Protein AF-A0A953EAI5-F1 (afdb_monomer)

Structure (mmCIF, N/CA/C/O backbone):
data_AF-A0A953EAI5-F1
#
_entry.id   AF-A0A953EAI5-F1
#
loop_
_atom_site.group_PDB
_atom_site.id
_atom_site.type_symbol
_atom_site.label_atom_id
_atom_site.label_alt_id
_atom_site.label_comp_id
_atom_site.label_asym_id
_atom_site.label_entity_id
_atom_site.label_seq_id
_atom_site.pdbx_PDB_ins_code
_atom_site.Cartn_x
_atom_site.Cartn_y
_atom_site.Cartn_z
_atom_site.occupancy
_atom_site.B_iso_or_equiv
_atom_site.auth_seq_id
_atom_site.auth_comp_id
_atom_site.auth_asym_id
_atom_site.auth_atom_id
_atom_site.pdbx_PDB_model_num
ATOM 1 N N . MET A 1 1 ? 7.900 -17.000 -20.724 1.00 42.09 1 MET A N 1
ATOM 2 C CA . MET A 1 1 ? 7.544 -16.238 -19.509 1.00 42.09 1 MET A CA 1
ATOM 3 C C . MET A 1 1 ? 8.822 -15.636 -18.956 1.00 42.09 1 MET A C 1
ATOM 5 O O . MET A 1 1 ? 9.772 -16.398 -18.802 1.00 42.09 1 MET A O 1
ATOM 9 N N . PRO A 1 2 ? 8.898 -14.314 -18.740 1.00 43.69 2 PRO A N 1
ATOM 10 C CA . PRO A 1 2 ? 10.019 -13.737 -18.009 1.00 43.69 2 PRO A CA 1
ATOM 11 C C . PRO A 1 2 ? 10.023 -14.267 -16.561 1.00 43.69 2 PRO A C 1
ATOM 13 O O . PRO A 1 2 ? 8.955 -14.599 -16.038 1.00 43.69 2 PRO A O 1
ATOM 16 N N . PRO A 1 3 ? 11.201 -14.403 -15.930 1.00 49.94 3 PRO A N 1
ATOM 17 C CA . PRO A 1 3 ? 11.302 -14.825 -14.537 1.00 49.94 3 PRO A CA 1
ATOM 18 C C . PRO A 1 3 ? 10.599 -13.819 -13.607 1.00 49.94 3 PRO A C 1
ATOM 20 O O . PRO A 1 3 ? 10.488 -12.642 -13.965 1.00 49.94 3 PRO A O 1
ATOM 23 N N . PRO A 1 4 ? 10.124 -14.252 -12.422 1.00 54.66 4 PRO A N 1
ATOM 24 C CA . PRO A 1 4 ? 9.572 -13.332 -11.435 1.00 54.66 4 PRO A CA 1
ATOM 25 C C . PRO A 1 4 ? 10.634 -12.277 -11.089 1.00 54.66 4 PRO A C 1
ATOM 27 O O . PRO A 1 4 ? 11.810 -12.633 -10.958 1.00 54.66 4 PRO A O 1
ATOM 30 N N . PRO A 1 5 ? 10.265 -10.990 -10.978 1.00 57.28 5 PRO A N 1
ATOM 31 C CA . PRO A 1 5 ? 11.236 -9.942 -10.714 1.00 57.28 5 PRO A CA 1
ATOM 32 C C . PRO A 1 5 ? 11.940 -10.225 -9.382 1.00 57.28 5 PRO A C 1
ATOM 34 O O . PRO A 1 5 ? 11.292 -10.398 -8.348 1.00 57.28 5 PRO A O 1
ATOM 37 N N . LEU A 1 6 ? 13.278 -10.282 -9.418 1.00 61.88 6 LEU A N 1
ATOM 38 C CA . LEU A 1 6 ? 14.115 -10.115 -8.229 1.00 61.88 6 LEU A CA 1
ATOM 39 C C . LEU A 1 6 ? 13.603 -8.870 -7.503 1.00 61.88 6 LEU A C 1
ATOM 41 O O . LEU A 1 6 ? 13.325 -7.878 -8.172 1.00 61.88 6 LEU A O 1
ATOM 45 N N . ALA A 1 7 ? 13.412 -8.954 -6.183 1.00 62.84 7 ALA A N 1
ATOM 46 C CA . ALA A 1 7 ? 12.771 -7.909 -5.388 1.00 62.84 7 ALA A CA 1
ATOM 47 C C . ALA A 1 7 ? 13.185 -6.507 -5.870 1.00 62.84 7 ALA A C 1
ATOM 49 O O . ALA A 1 7 ? 14.359 -6.135 -5.795 1.00 62.84 7 ALA A O 1
ATOM 50 N N . LEU A 1 8 ? 12.211 -5.773 -6.413 1.00 66.44 8 LEU A N 1
ATOM 51 C CA . LEU A 1 8 ? 12.375 -4.415 -6.919 1.00 66.44 8 LEU A CA 1
ATOM 52 C C . LEU A 1 8 ? 12.670 -3.511 -5.718 1.00 66.44 8 LEU A C 1
ATOM 54 O O . LEU A 1 8 ? 11.757 -3.059 -5.034 1.00 66.44 8 LEU A O 1
ATOM 58 N N . THR A 1 9 ? 13.949 -3.346 -5.387 1.00 74.88 9 THR A N 1
ATOM 59 C CA . THR A 1 9 ? 14.384 -2.621 -4.180 1.00 74.88 9 THR A CA 1
ATOM 60 C C . THR A 1 9 ? 14.898 -1.221 -4.487 1.00 74.88 9 THR A C 1
ATOM 62 O O . THR A 1 9 ? 15.040 -0.418 -3.567 1.00 74.88 9 THR A O 1
ATOM 65 N N . THR A 1 10 ? 15.167 -0.895 -5.755 1.00 86.62 10 THR A N 1
ATOM 66 C CA . THR A 1 10 ? 15.615 0.450 -6.127 1.00 86.62 10 THR A CA 1
ATOM 67 C C . THR A 1 10 ? 14.430 1.394 -6.323 1.00 86.62 10 THR A C 1
ATOM 69 O O . THR A 1 10 ? 13.335 0.986 -6.711 1.00 86.62 10 THR A O 1
ATOM 72 N N . THR A 1 11 ? 14.656 2.692 -6.107 1.00 85.25 11 THR A N 1
ATOM 73 C CA . THR A 1 11 ? 13.652 3.733 -6.378 1.00 85.25 11 THR A CA 1
ATOM 74 C C . THR A 1 11 ? 13.152 3.681 -7.820 1.00 85.25 11 THR A C 1
AT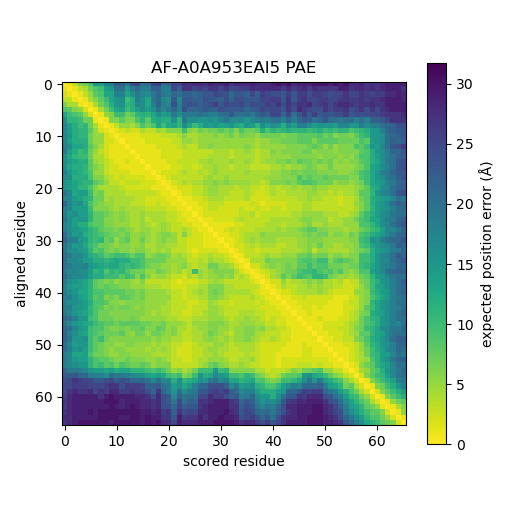OM 76 O O . THR A 1 11 ? 11.959 3.841 -8.059 1.00 85.25 11 THR A O 1
ATOM 79 N N . GLN A 1 12 ? 14.049 3.425 -8.775 1.00 87.62 12 GLN A N 1
ATOM 80 C CA . GLN A 1 12 ? 13.706 3.341 -10.193 1.00 87.62 12 GLN A CA 1
ATOM 81 C C . GLN A 1 12 ? 12.769 2.162 -10.477 1.00 87.62 12 GLN A C 1
ATOM 83 O O . GLN A 1 12 ? 11.784 2.315 -11.199 1.00 87.62 12 GLN A O 1
ATOM 88 N N . ASP A 1 13 ? 13.036 1.006 -9.871 1.00 85.12 13 ASP A N 1
ATOM 89 C CA . ASP A 1 13 ? 12.199 -0.179 -10.039 1.00 85.12 13 ASP A CA 1
ATOM 90 C C . ASP A 1 13 ? 10.798 0.018 -9.446 1.00 85.12 13 ASP A C 1
ATOM 92 O O . ASP A 1 13 ? 9.799 -0.368 -10.054 1.00 85.12 13 ASP A O 1
ATOM 96 N N . LEU A 1 14 ? 10.708 0.655 -8.275 1.00 84.88 14 LEU A N 1
ATOM 97 C CA . LEU A 1 14 ? 9.434 0.959 -7.619 1.00 84.88 14 LEU A CA 1
ATOM 98 C C . LEU A 1 14 ? 8.622 2.001 -8.396 1.00 84.88 14 LEU A C 1
ATOM 100 O O . LEU A 1 14 ? 7.403 1.872 -8.502 1.00 84.88 14 LEU A O 1
ATOM 104 N N . GLN A 1 15 ? 9.287 3.000 -8.982 1.00 85.94 15 GLN A N 1
ATOM 105 C CA . GLN A 1 15 ? 8.645 3.964 -9.878 1.00 85.94 15 GLN A CA 1
ATOM 106 C C . GLN A 1 15 ? 8.091 3.269 -11.122 1.00 85.94 15 GLN A C 1
ATOM 108 O O . GLN A 1 15 ? 6.926 3.464 -11.463 1.00 85.94 15 GLN A O 1
ATOM 113 N N . TYR A 1 16 ? 8.884 2.406 -11.761 1.00 86.19 16 TYR A N 1
ATOM 114 C CA . TYR A 1 16 ? 8.423 1.613 -12.898 1.00 86.19 16 TYR A CA 1
ATOM 115 C C . TYR A 1 16 ? 7.225 0.729 -12.522 1.00 86.19 16 TYR A C 1
ATOM 117 O O . TYR A 1 16 ? 6.210 0.739 -13.217 1.00 86.19 16 TYR A O 1
ATOM 125 N N . ALA A 1 17 ? 7.289 0.028 -11.388 1.00 84.19 17 ALA A N 1
ATOM 126 C CA . ALA A 1 17 ? 6.183 -0.791 -10.902 1.00 84.19 17 ALA A CA 1
ATOM 127 C C . ALA A 1 17 ? 4.908 0.033 -10.655 1.00 84.19 17 ALA A C 1
ATOM 129 O O . ALA A 1 17 ? 3.831 -0.392 -11.062 1.00 84.19 17 ALA A O 1
ATOM 130 N N . GLY A 1 18 ? 5.022 1.229 -10.070 1.00 82.69 18 GLY A N 1
ATOM 131 C CA . GLY A 1 18 ? 3.888 2.137 -9.856 1.00 82.69 18 GLY A CA 1
ATOM 132 C C . GLY A 1 18 ? 3.263 2.696 -11.144 1.00 82.69 18 GLY A C 1
ATOM 133 O O . GLY A 1 18 ? 2.115 3.156 -11.119 1.00 82.69 18 GLY A O 1
ATOM 134 N N . HIS A 1 19 ? 3.988 2.652 -12.266 1.00 84.12 19 HIS A N 1
ATOM 135 C CA . HIS A 1 19 ? 3.472 3.000 -13.593 1.00 84.12 19 HIS A CA 1
ATOM 136 C C . HIS A 1 19 ? 2.827 1.819 -14.324 1.00 84.12 19 HIS A C 1
ATOM 138 O O . HIS A 1 19 ? 1.907 2.035 -15.106 1.00 84.12 19 HIS A O 1
ATOM 144 N N . VAL A 1 20 ? 3.315 0.596 -14.105 1.00 85.25 20 VAL A N 1
ATOM 145 C CA . VAL A 1 20 ? 2.886 -0.596 -14.859 1.00 85.25 20 VAL A CA 1
ATOM 146 C C . VAL A 1 20 ? 1.769 -1.370 -14.163 1.00 85.25 20 VAL A C 1
ATOM 148 O O . VAL A 1 20 ? 0.954 -1.994 -14.838 1.00 85.25 20 VAL A O 1
ATOM 151 N N . TYR A 1 21 ? 1.720 -1.342 -12.833 1.00 84.75 21 TYR A N 1
ATOM 152 C CA . TYR A 1 21 ? 0.758 -2.107 -12.047 1.00 84.75 21 TYR A CA 1
ATOM 153 C C . TYR A 1 21 ? -0.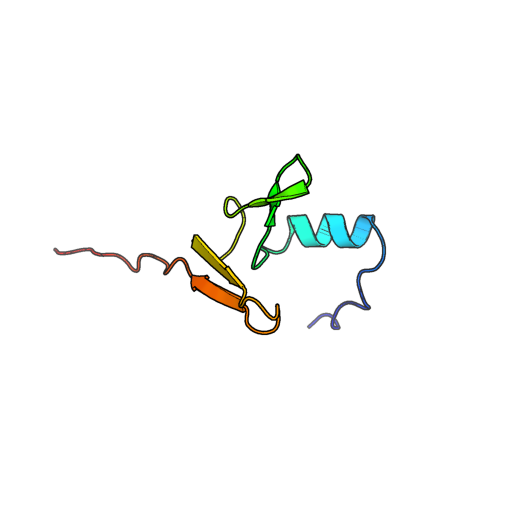186 -1.188 -11.276 1.00 84.75 21 TYR A C 1
ATOM 155 O O . TYR A 1 21 ? 0.233 -0.171 -10.717 1.00 84.75 21 T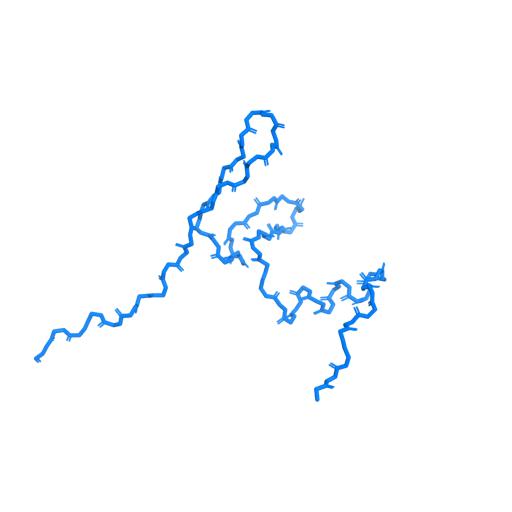YR A O 1
ATOM 163 N N . ASP A 1 22 ? -1.452 -1.595 -11.191 1.00 83.81 22 ASP A N 1
ATOM 164 C CA . ASP A 1 22 ? -2.425 -0.948 -10.320 1.00 83.81 22 ASP A CA 1
ATOM 165 C C . ASP A 1 22 ? -2.381 -1.569 -8.916 1.00 83.81 22 ASP A C 1
ATOM 167 O O . ASP A 1 22 ? -2.513 -2.790 -8.765 1.00 83.81 22 ASP A O 1
ATOM 171 N N . PRO A 1 23 ? -2.155 -0.761 -7.867 1.00 85.44 23 PRO A N 1
ATOM 172 C CA . PRO A 1 23 ? -2.033 -1.266 -6.511 1.00 85.44 23 PRO A CA 1
ATOM 173 C C . PRO A 1 23 ? -3.399 -1.549 -5.875 1.00 85.44 23 PRO A C 1
ATOM 175 O O . PRO A 1 23 ? -4.427 -0.968 -6.226 1.00 85.44 23 PRO A O 1
ATOM 178 N N . LEU A 1 24 ? -3.398 -2.400 -4.843 1.00 87.44 24 LEU A N 1
ATOM 179 C CA . LEU A 1 24 ? -4.584 -2.600 -4.006 1.00 87.44 24 LEU A CA 1
ATOM 180 C C . LEU A 1 24 ? -4.981 -1.301 -3.290 1.00 87.44 24 LEU A C 1
ATOM 182 O O . LEU A 1 24 ? -6.161 -0.983 -3.238 1.00 87.44 24 LEU A O 1
ATOM 186 N N . ILE A 1 25 ? -3.994 -0.572 -2.759 1.00 88.12 25 ILE A N 1
ATOM 187 C CA . ILE A 1 25 ? -4.144 0.748 -2.136 1.00 88.12 25 ILE A CA 1
ATOM 188 C C . ILE A 1 25 ? -3.003 1.636 -2.651 1.00 88.12 25 ILE A C 1
ATOM 190 O O . ILE A 1 25 ? -1.841 1.233 -2.601 1.00 88.12 25 ILE A O 1
ATOM 194 N N . SER A 1 26 ? -3.326 2.827 -3.151 1.00 87.12 26 SER A N 1
ATOM 195 C CA . SER A 1 26 ? -2.375 3.815 -3.682 1.00 87.12 26 SER A CA 1
ATOM 196 C C . SER A 1 26 ? -2.096 4.948 -2.694 1.00 87.12 26 SER A C 1
ATOM 198 O O . SER A 1 26 ? -2.890 5.202 -1.793 1.00 87.12 26 SER A O 1
ATOM 200 N N . GLY A 1 27 ? -0.975 5.648 -2.883 1.00 87.88 27 GLY A N 1
ATOM 201 C CA . GLY A 1 27 ? -0.712 6.941 -2.248 1.00 87.88 27 GLY A CA 1
ATOM 202 C C . GLY A 1 27 ? -1.094 8.111 -3.164 1.00 87.88 27 GLY A C 1
ATOM 203 O O . GLY A 1 27 ? -1.009 7.984 -4.386 1.00 87.88 27 GLY A O 1
ATOM 204 N N . ASP A 1 28 ? -1.492 9.242 -2.588 1.00 87.31 28 ASP A N 1
ATOM 205 C CA . ASP A 1 28 ? -1.650 10.517 -3.288 1.00 87.31 28 ASP A CA 1
ATOM 206 C C . ASP A 1 28 ? -0.320 11.293 -3.386 1.00 87.31 28 ASP A C 1
ATOM 208 O O . ASP A 1 28 ? 0.729 10.861 -2.906 1.00 87.31 28 ASP A O 1
ATOM 212 N N . GLU A 1 29 ? -0.362 12.478 -3.996 1.00 86.69 29 GLU A N 1
ATOM 213 C CA . GLU A 1 29 ? 0.803 13.361 -4.173 1.00 86.69 29 GLU A CA 1
ATOM 214 C C . GLU A 1 29 ? 1.396 13.874 -2.847 1.00 86.69 29 GLU A C 1
ATOM 216 O O . GLU A 1 29 ? 2.517 14.381 -2.819 1.00 86.69 29 GLU A O 1
ATOM 221 N N . LYS A 1 30 ? 0.656 13.749 -1.740 1.00 91.44 30 LYS A N 1
ATOM 222 C CA . LYS A 1 30 ? 1.089 14.103 -0.382 1.00 91.44 30 LYS A CA 1
ATOM 223 C C . LYS A 1 30 ? 1.576 12.881 0.401 1.00 91.44 30 LYS A C 1
ATOM 225 O O . LYS A 1 30 ? 1.939 13.023 1.567 1.00 91.44 30 LYS A O 1
ATOM 230 N N . GLY A 1 31 ? 1.578 11.698 -0.215 1.00 85.38 31 GLY A N 1
ATOM 231 C CA . GLY A 1 31 ? 1.951 10.433 0.412 1.00 85.38 31 GLY A CA 1
ATOM 232 C C . GLY A 1 31 ? 0.876 9.844 1.329 1.00 85.38 31 GLY A C 1
ATOM 233 O O . GLY A 1 31 ? 1.186 8.953 2.118 1.00 85.38 31 GLY A O 1
ATOM 234 N N . GLN A 1 32 ? -0.369 10.319 1.263 1.00 90.12 32 GLN A N 1
ATOM 235 C CA . GLN A 1 32 ? -1.491 9.758 2.020 1.00 90.12 32 GLN A CA 1
ATOM 236 C C . GLN A 1 32 ? -2.147 8.621 1.243 1.00 90.12 32 GLN A C 1
ATOM 238 O O . GLN A 1 32 ? -2.206 8.658 0.020 1.00 90.12 32 GLN A O 1
ATOM 243 N N . LEU A 1 33 ? -2.676 7.616 1.943 1.00 87.62 33 LEU A N 1
ATOM 244 C CA . LEU A 1 33 ? -3.417 6.535 1.292 1.00 87.62 33 LEU A CA 1
ATOM 245 C C . LEU A 1 33 ? -4.697 7.085 0.645 1.00 87.62 33 LEU A C 1
ATOM 247 O O . LEU A 1 33 ? -5.488 7.760 1.302 1.00 87.62 33 LEU A O 1
ATOM 251 N N . ALA A 1 34 ? -4.907 6.774 -0.631 1.00 83.44 34 ALA A N 1
ATOM 252 C CA . ALA A 1 34 ? -6.001 7.288 -1.444 1.00 83.44 34 ALA A CA 1
ATOM 253 C C . ALA A 1 34 ? -6.538 6.221 -2.405 1.00 83.44 34 ALA A C 1
ATOM 255 O O . ALA A 1 34 ? -5.777 5.408 -2.927 1.00 83.44 34 ALA A O 1
ATOM 256 N N . SER A 1 35 ? -7.845 6.261 -2.684 1.00 75.06 35 SER A N 1
ATOM 257 C CA . SER A 1 35 ? -8.528 5.280 -3.546 1.00 75.06 35 SER A CA 1
ATOM 258 C C . SER A 1 35 ? -8.521 5.627 -5.045 1.00 75.06 35 SER A C 1
ATOM 260 O O . SER A 1 35 ? -9.019 4.855 -5.852 1.00 75.06 35 SER A O 1
ATOM 262 N N . ASN A 1 36 ? -7.972 6.776 -5.450 1.00 74.31 36 ASN A N 1
ATOM 263 C CA . ASN A 1 36 ? -8.051 7.303 -6.825 1.00 74.31 36 ASN A CA 1
ATOM 264 C C . ASN A 1 36 ? -7.356 6.438 -7.897 1.00 74.31 36 ASN A C 1
ATOM 266 O O . ASN A 1 36 ? -7.737 6.501 -9.062 1.00 74.31 36 ASN A O 1
ATOM 270 N N . ARG A 1 37 ? -6.342 5.655 -7.518 1.00 76.62 37 ARG A N 1
ATOM 271 C CA . ARG A 1 37 ? -5.658 4.665 -8.369 1.00 76.62 37 ARG A CA 1
ATOM 272 C C . ARG A 1 37 ? -5.701 3.253 -7.778 1.00 76.62 37 ARG A C 1
ATOM 274 O O . ARG A 1 37 ? -4.919 2.390 -8.162 1.00 76.62 37 ARG A O 1
ATOM 281 N N . SER A 1 38 ? -6.577 3.031 -6.804 1.00 82.25 38 SER A N 1
ATOM 282 C CA . SER A 1 38 ? -6.679 1.753 -6.107 1.00 82.25 38 SER A CA 1
ATOM 283 C C . SER A 1 38 ? -7.662 0.826 -6.803 1.00 82.25 38 SER A C 1
ATOM 285 O O . SER A 1 38 ? -8.700 1.260 -7.292 1.00 82.25 38 SER A O 1
ATOM 287 N N . LEU A 1 39 ? -7.394 -0.477 -6.745 1.00 87.31 39 LEU A N 1
ATOM 288 C CA . LEU A 1 39 ? -8.336 -1.515 -7.188 1.00 87.31 39 LEU A CA 1
ATOM 289 C C . LEU A 1 39 ? -9.551 -1.686 -6.246 1.00 87.31 39 LEU A C 1
ATOM 291 O O . LEU A 1 39 ? -10.391 -2.569 -6.446 1.00 87.31 39 LEU A O 1
ATOM 295 N N . VAL A 1 40 ? -9.632 -0.888 -5.178 1.00 87.69 40 VAL A N 1
ATOM 296 C CA . VAL A 1 40 ? -10.656 -0.977 -4.130 1.00 87.69 40 VAL A CA 1
ATOM 297 C C . VAL A 1 40 ? -11.332 0.377 -3.935 1.00 87.69 40 VAL A C 1
ATOM 299 O O . VAL A 1 40 ? -10.682 1.419 -3.944 1.00 87.69 40 VAL A O 1
ATOM 302 N N . GLU A 1 41 ? -12.647 0.356 -3.737 1.00 85.94 41 GLU A N 1
ATOM 303 C CA . GLU A 1 41 ? -13.466 1.546 -3.484 1.00 85.94 41 GLU A CA 1
ATOM 304 C C . GLU A 1 41 ? -13.224 2.067 -2.061 1.00 85.94 41 GLU A C 1
ATOM 306 O O . GLU A 1 41 ? -13.026 3.261 -1.829 1.00 85.94 41 GLU A O 1
ATOM 311 N N . SER A 1 42 ? -13.197 1.143 -1.101 1.00 87.81 42 SER A N 1
ATOM 312 C CA . SER A 1 42 ? -12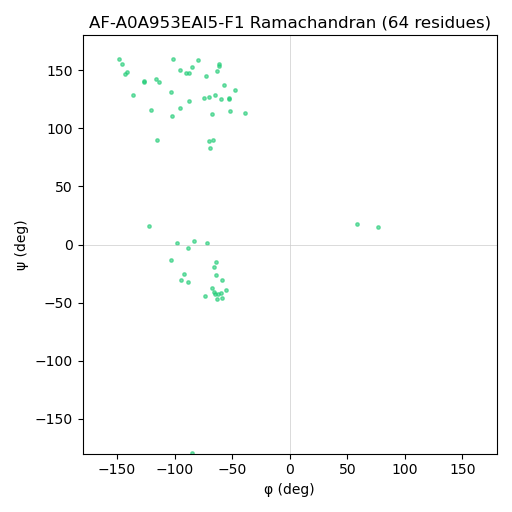.953 1.423 0.307 1.00 87.81 42 SER A CA 1
ATOM 313 C C . SER A 1 42 ? -12.230 0.265 0.984 1.00 87.81 42 SER A C 1
ATOM 315 O O . SER A 1 42 ? -12.234 -0.879 0.514 1.00 87.81 42 SER A O 1
ATOM 317 N N . TRP A 1 43 ? -11.593 0.574 2.107 1.00 90.19 43 TRP A N 1
ATOM 318 C CA . TRP A 1 43 ? -10.875 -0.386 2.926 1.00 90.19 43 TRP A CA 1
ATOM 319 C C . TRP A 1 43 ? -10.996 -0.011 4.403 1.00 90.19 43 TRP A C 1
ATOM 321 O O . TRP A 1 43 ? -11.224 1.148 4.751 1.00 90.19 43 TRP A O 1
ATOM 331 N N . SER A 1 44 ? -10.852 -1.001 5.273 1.00 92.00 44 SER A N 1
ATOM 332 C CA . SER A 1 44 ? -10.744 -0.814 6.715 1.00 92.00 44 SER A CA 1
ATOM 333 C C . SER A 1 44 ? -9.731 -1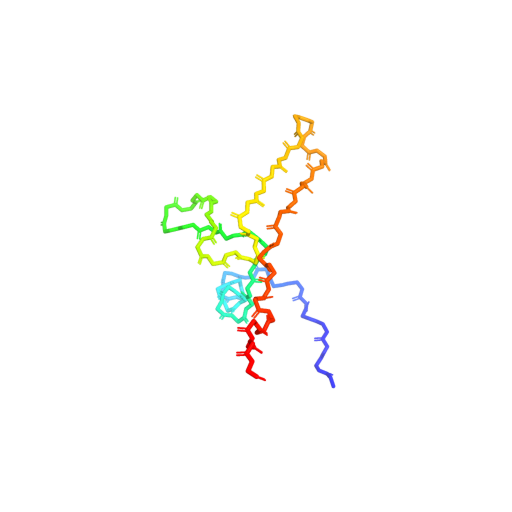.795 7.282 1.00 92.00 44 SER A C 1
ATOM 335 O O . SER A 1 44 ? -9.554 -2.901 6.766 1.00 92.00 44 SER A O 1
ATOM 337 N N . ILE A 1 45 ? -9.051 -1.379 8.344 1.00 93.75 45 ILE A N 1
ATOM 338 C CA . ILE A 1 45 ? -8.139 -2.238 9.088 1.00 93.75 45 ILE A CA 1
ATOM 339 C C . ILE A 1 45 ? -8.710 -2.473 10.485 1.00 93.75 45 ILE A C 1
ATOM 341 O O . ILE A 1 45 ? -9.298 -1.564 11.075 1.00 93.75 45 ILE A O 1
ATOM 345 N N . SER A 1 46 ? -8.591 -3.696 10.995 1.00 95.75 46 SER A N 1
ATOM 346 C CA . SER A 1 46 ? -8.954 -3.999 12.378 1.00 95.75 46 SER A CA 1
ATOM 347 C C . SER A 1 46 ? -8.097 -3.193 13.355 1.00 95.75 46 SER A C 1
ATOM 349 O O . SER A 1 46 ? -6.979 -2.790 13.037 1.00 95.75 46 SER A O 1
ATOM 351 N N . GLU A 1 47 ? -8.613 -2.975 14.565 1.00 96.19 47 GLU A N 1
ATOM 352 C CA . GLU A 1 47 ? -7.931 -2.197 15.610 1.00 96.19 47 GLU A CA 1
ATOM 353 C C . GLU A 1 47 ? -6.556 -2.780 15.983 1.00 96.19 47 GLU A C 1
ATOM 355 O O . GLU A 1 47 ? -5.623 -2.048 16.294 1.00 96.19 47 GLU A O 1
ATOM 360 N N . ASP A 1 48 ? -6.402 -4.101 15.870 1.00 96.81 48 ASP A N 1
ATOM 361 C CA . ASP A 1 48 ? -5.138 -4.812 16.085 1.00 96.81 48 ASP A CA 1
ATOM 362 C C . ASP A 1 48 ? -4.197 -4.814 14.862 1.00 96.81 48 ASP A C 1
ATOM 364 O O . ASP A 1 48 ? -3.143 -5.452 14.895 1.00 96.81 48 ASP A O 1
ATOM 368 N N . ALA A 1 49 ? -4.579 -4.131 13.779 1.00 94.12 49 ALA A N 1
ATOM 369 C CA . ALA A 1 49 ? -3.877 -4.051 12.500 1.00 94.12 49 ALA A CA 1
ATOM 370 C C . ALA A 1 49 ? -3.626 -5.398 11.789 1.00 94.12 49 ALA A C 1
ATOM 372 O O . ALA A 1 49 ? -2.789 -5.476 10.887 1.00 94.12 49 ALA A O 1
ATOM 373 N N . ARG A 1 50 ? -4.334 -6.475 12.161 1.00 97.25 50 ARG A N 1
ATOM 374 C CA . ARG A 1 50 ? -4.116 -7.819 11.588 1.00 97.25 50 ARG A CA 1
ATOM 375 C C . ARG A 1 50 ? -4.988 -8.136 10.387 1.00 97.25 50 ARG A C 1
ATOM 377 O O . ARG A 1 50 ? -4.616 -8.980 9.576 1.00 97.25 50 ARG A O 1
ATOM 384 N N . THR A 1 51 ? -6.144 -7.494 10.281 1.00 95.38 51 THR A N 1
ATOM 385 C CA . THR A 1 51 ? -7.139 -7.802 9.256 1.00 95.38 51 THR A CA 1
ATOM 386 C C . THR A 1 51 ? -7.389 -6.578 8.400 1.00 95.38 51 THR A C 1
ATOM 388 O O . THR A 1 51 ? -7.922 -5.580 8.878 1.00 95.38 51 THR A O 1
ATOM 391 N N . LEU A 1 52 ? -7.038 -6.675 7.119 1.00 93.00 52 LEU A N 1
ATOM 392 C CA . LEU A 1 52 ? -7.425 -5.707 6.100 1.00 93.00 52 LEU A CA 1
ATOM 393 C C . LEU A 1 52 ? -8.685 -6.211 5.391 1.00 93.00 52 LEU A C 1
ATOM 395 O O . LEU A 1 52 ? -8.660 -7.257 4.743 1.00 93.00 52 LEU A O 1
ATOM 399 N N . THR A 1 53 ? -9.775 -5.456 5.493 1.00 93.69 53 THR A N 1
ATOM 400 C CA . THR A 1 53 ? -11.010 -5.703 4.738 1.00 93.69 53 THR A CA 1
ATOM 401 C C . THR A 1 53 ? -11.091 -4.710 3.590 1.00 93.69 53 THR A C 1
ATOM 403 O O .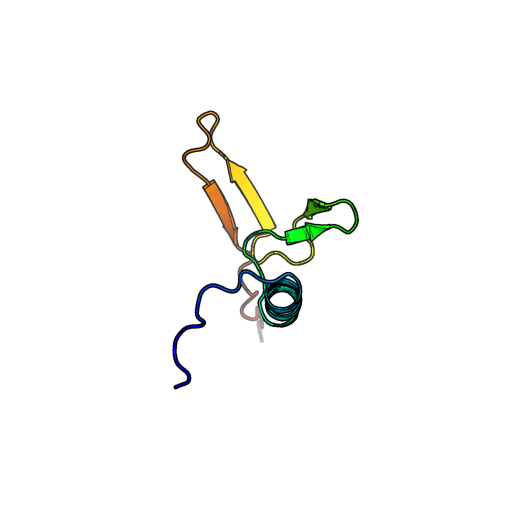 THR A 1 53 ? -10.909 -3.511 3.792 1.00 93.69 53 THR A O 1
ATOM 406 N N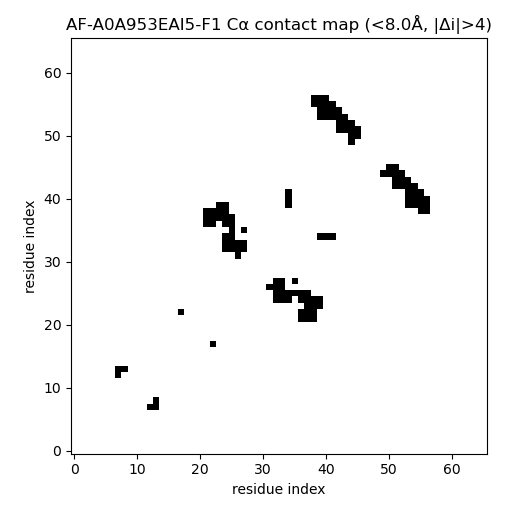 . VAL A 1 54 ? -11.372 -5.195 2.380 1.00 91.19 54 VAL A N 1
ATOM 407 C CA . VAL A 1 54 ? -11.466 -4.361 1.175 1.00 91.19 54 VAL A CA 1
ATOM 408 C C . VAL A 1 54 ? -12.791 -4.568 0.457 1.00 91.19 54 VAL A C 1
ATOM 410 O O . VAL A 1 54 ? -13.265 -5.698 0.324 1.00 91.19 54 VAL A O 1
ATOM 413 N N . LYS A 1 55 ? -13.364 -3.481 -0.062 1.00 90.38 55 LYS A N 1
ATOM 414 C CA . LYS A 1 55 ? -14.490 -3.511 -0.997 1.00 90.38 55 LYS A CA 1
ATOM 415 C C . LYS A 1 55 ? -13.952 -3.249 -2.401 1.00 90.38 55 LYS A C 1
ATOM 417 O O . LYS A 1 55 ? -13.487 -2.149 -2.690 1.00 90.38 55 LYS A O 1
AT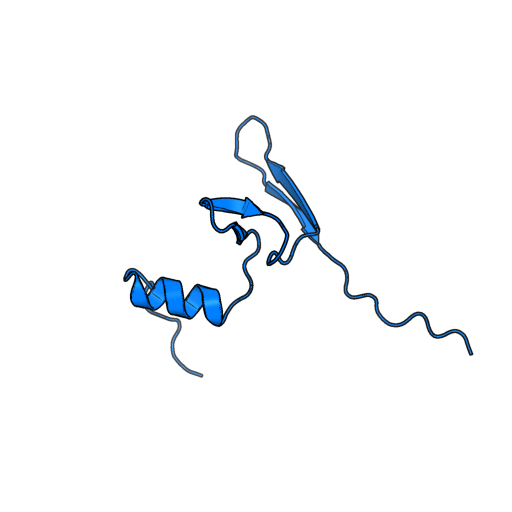OM 422 N N . ARG A 1 56 ? -13.975 -4.262 -3.270 1.00 79.56 56 ARG A N 1
ATOM 423 C CA . ARG A 1 56 ? -13.546 -4.095 -4.667 1.00 79.56 56 ARG A CA 1
ATOM 424 C C . ARG A 1 56 ? -14.577 -3.298 -5.454 1.00 79.56 56 ARG A C 1
ATOM 426 O O . ARG A 1 56 ? -15.776 -3.483 -5.253 1.00 79.56 56 ARG A O 1
ATOM 433 N N . MET A 1 57 ? -14.097 -2.491 -6.393 1.00 67.50 57 MET A N 1
ATOM 434 C CA . MET A 1 57 ? -14.936 -2.062 -7.504 1.00 67.50 57 MET A CA 1
ATOM 435 C C . MET A 1 57 ? -15.220 -3.304 -8.351 1.00 67.50 57 MET A C 1
ATOM 437 O O . MET A 1 57 ? -14.302 -3.913 -8.897 1.00 67.50 57 MET A O 1
ATOM 441 N N . LEU A 1 58 ? -16.474 -3.752 -8.372 1.00 59.41 58 LEU A N 1
ATOM 442 C CA . LEU A 1 58 ? -16.912 -4.691 -9.396 1.00 59.41 58 LEU A CA 1
ATOM 443 C C . LEU A 1 58 ? -16.939 -3.911 -10.705 1.00 59.41 58 LEU A C 1
ATOM 445 O O . LEU A 1 58 ? -17.554 -2.845 -10.763 1.00 59.41 58 LEU A O 1
ATOM 449 N N . ASP A 1 59 ? -16.266 -4.438 -1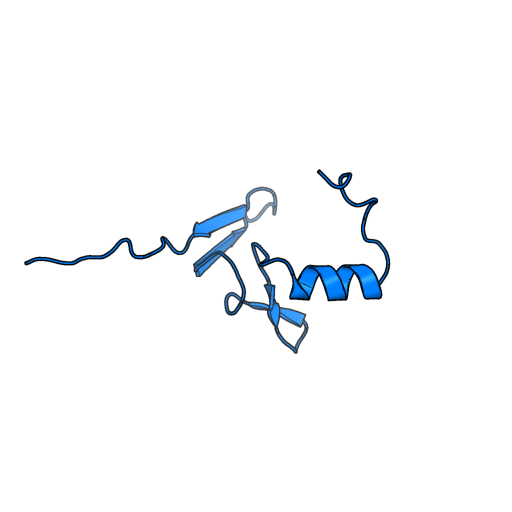1.725 1.00 53.69 59 ASP A N 1
ATOM 450 C CA . ASP A 1 59 ? -16.502 -4.003 -13.094 1.00 53.69 59 ASP A CA 1
ATOM 451 C C . ASP A 1 59 ? -18.011 -4.113 -13.329 1.00 53.69 59 ASP A C 1
ATOM 453 O O . ASP A 1 59 ? -18.628 -5.136 -13.008 1.00 53.69 59 ASP A O 1
ATOM 457 N N . GLN A 1 60 ? -18.627 -3.023 -13.770 1.00 45.50 60 GLN A N 1
ATOM 458 C CA . GLN A 1 60 ? -20.032 -3.018 -14.123 1.00 45.50 60 GLN A CA 1
ATOM 459 C C . GLN A 1 60 ? -20.161 -3.863 -15.399 1.00 45.50 60 GLN A C 1
ATOM 461 O O . GLN A 1 60 ? -20.155 -3.322 -16.501 1.00 45.50 60 GLN A O 1
ATOM 466 N N . GLU A 1 61 ? -20.241 -5.193 -15.266 1.00 45.94 61 GLU A N 1
ATOM 467 C CA . GLU A 1 61 ? -20.679 -6.044 -16.372 1.00 45.94 61 GLU A CA 1
ATOM 468 C C . GLU A 1 61 ? -22.022 -5.494 -16.864 1.00 45.94 61 GLU A C 1
ATOM 470 O O . GLU A 1 61 ? -22.944 -5.239 -16.083 1.00 45.94 61 GLU A O 1
ATOM 475 N N . GLY A 1 62 ? -22.068 -5.211 -18.165 1.00 44.56 62 GLY A N 1
ATOM 476 C CA . GLY A 1 62 ? -23.058 -4.353 -18.791 1.00 44.56 62 GLY A CA 1
ATOM 477 C C . GLY A 1 62 ? -24.499 -4.724 -18.455 1.00 44.56 62 GLY A C 1
ATOM 478 O O . GLY A 1 62 ? -25.030 -5.739 -18.899 1.00 44.56 62 GLY A O 1
ATOM 479 N N . GLY A 1 63 ? -25.171 -3.810 -17.759 1.00 41.12 63 GLY A N 1
ATOM 480 C CA . GLY A 1 63 ? -26.619 -3.687 -17.810 1.00 41.12 63 GLY A CA 1
ATOM 481 C C . GLY A 1 63 ? -27.038 -3.150 -19.177 1.00 41.12 63 GLY A C 1
ATOM 482 O O . GLY A 1 63 ? -27.146 -1.941 -19.361 1.00 41.12 63 GLY A O 1
ATOM 483 N N . GLY A 1 64 ? -27.269 -4.050 -20.130 1.00 36.62 64 GLY A N 1
ATOM 484 C CA . GLY A 1 64 ? -27.958 -3.775 -21.387 1.00 36.62 64 GLY A CA 1
ATOM 485 C C . GLY A 1 64 ? -29.263 -4.556 -21.437 1.00 36.62 64 GLY A C 1
ATOM 486 O O . GLY A 1 64 ? -29.283 -5.696 -21.887 1.00 36.62 64 GLY A O 1
ATOM 487 N N . ALA A 1 65 ? -30.343 -3.949 -20.947 1.00 44.75 65 ALA A N 1
ATOM 488 C CA . ALA A 1 65 ? -31.695 -4.369 -21.285 1.00 44.75 65 ALA A CA 1
ATOM 489 C C . ALA A 1 65 ? -32.001 -3.904 -22.718 1.00 44.75 65 ALA A C 1
ATOM 491 O O . ALA A 1 65 ? -31.851 -2.718 -23.022 1.00 44.75 65 ALA A O 1
ATOM 492 N N . GLY A 1 66 ? -32.420 -4.835 -23.570 1.00 38.50 66 GLY A N 1
ATOM 493 C CA . GLY A 1 66 ? -32.900 -4.605 -24.931 1.00 38.50 66 GLY A CA 1
ATOM 494 C C . GLY A 1 66 ? -33.622 -5.839 -25.431 1.00 38.50 66 GLY A C 1
ATOM 495 O O . GLY A 1 66 ? -32.949 -6.887 -25.518 1.00 38.50 66 GLY A O 1
#

Nearest PDB structures (foldseek):
  6d9j-assembly1_m  TM=2.539E-01  e=4.021E+00  Oryctolagus cuniculus
  2qlz-assembly2_D  TM=2.588E-01  e=6.454E+00  unclassified

Mean predicted aligned error: 10.51 Å

pLDDT: mean 77.3, std 17.54, range [36.62, 97.25]

Solvent-accessible surface area (backbone atoms only — not comparable to full-atom values): 4415 Å² total; per-residue (Å²): 131,83,77,82,76,72,81,69,78,49,72,68,47,45,50,49,45,65,72,76,49,79,38,70,71,24,65,46,100,86,68,46,83,35,52,90,59,22,60,23,71,48,72,50,64,44,96,85,68,79,46,79,48,73,42,64,65,72,79,80,76,78,89,73,88,130

Secondary structure (DSSP, 8-state):
-PPPPP---SHHHHHHHHHHS--SSEE-TTS-EESTT-SEEEEEE-TTS--EEEEE----------

Sequence (66 aa):
MPPPPLALTTTQDLQYAGHVYDPLISGDEKGQLASNRSLVESWSISEDARTLTVKRMLDQEGGGAG

Radius of gyration: 16.13 Å; Cα contacts (8 Å, |Δi|>4): 61; chains: 1; bounding box: 48×30×41 Å

Foldseek 3Di:
DDDDDDPQPDPVSVVVCVVPDQAQWDADPVRHTDCPRHQFPDWDADPVRPDIDTHGDDDCPDPDDD